Protein AF-A0A3B8UI20-F1 (afdb_monomer)

Structure (mmCIF, N/CA/C/O backbone):
data_AF-A0A3B8UI20-F1
#
_entry.id   AF-A0A3B8UI20-F1
#
loop_
_atom_site.group_PDB
_atom_site.id
_atom_site.type_symbol
_atom_site.label_atom_id
_atom_site.label_alt_id
_atom_site.label_comp_id
_atom_site.label_asym_id
_atom_site.label_entity_id
_atom_site.label_seq_id
_atom_site.pdbx_PDB_ins_code
_atom_site.Cartn_x
_atom_site.Cartn_y
_atom_site.Cartn_z
_atom_site.occupancy
_atom_site.B_iso_or_equiv
_atom_site.auth_seq_id
_atom_site.auth_comp_id
_atom_site.auth_asym_id
_atom_site.auth_atom_id
_atom_site.pdbx_PDB_model_num
ATOM 1 N N . MET A 1 1 ? 39.590 -10.603 -4.083 1.00 42.16 1 MET A N 1
ATOM 2 C CA . MET A 1 1 ? 38.115 -10.680 -4.176 1.00 42.16 1 MET A CA 1
ATOM 3 C C . MET A 1 1 ? 37.568 -10.427 -2.783 1.00 42.16 1 MET A C 1
ATOM 5 O O . MET A 1 1 ? 37.601 -11.315 -1.948 1.00 42.16 1 MET A O 1
ATOM 9 N N . SER A 1 2 ? 37.258 -9.164 -2.481 1.00 36.44 2 SER A N 1
ATOM 10 C CA . SER A 1 2 ? 36.927 -8.715 -1.123 1.00 36.44 2 SER A CA 1
ATOM 11 C C . SER A 1 2 ? 35.445 -8.944 -0.831 1.00 36.44 2 SER A C 1
ATOM 13 O O . SER A 1 2 ? 34.601 -8.675 -1.688 1.00 36.44 2 SER A O 1
ATOM 15 N N . ALA A 1 3 ? 35.151 -9.410 0.383 1.00 37.22 3 ALA A N 1
ATOM 16 C CA . ALA A 1 3 ? 33.836 -9.671 0.971 1.00 37.22 3 ALA A CA 1
ATOM 17 C C . ALA A 1 3 ? 32.976 -8.398 1.173 1.00 37.22 3 ALA A C 1
ATOM 19 O O . ALA A 1 3 ? 32.316 -8.225 2.190 1.00 37.22 3 ALA A O 1
ATOM 20 N N . SER A 1 4 ? 32.987 -7.483 0.202 1.00 38.00 4 SER A N 1
ATOM 21 C CA . SER A 1 4 ? 32.287 -6.194 0.230 1.00 38.00 4 SER A CA 1
ATOM 22 C C . SER A 1 4 ? 31.065 -6.160 -0.704 1.00 38.00 4 SER A C 1
ATOM 24 O O . SER A 1 4 ? 30.288 -5.210 -0.681 1.00 38.00 4 SER A O 1
ATOM 26 N N . PHE A 1 5 ? 30.841 -7.206 -1.509 1.00 34.44 5 PHE A N 1
ATOM 27 C CA . PHE A 1 5 ? 29.749 -7.222 -2.494 1.00 34.44 5 PHE A CA 1
ATOM 28 C C . PHE A 1 5 ? 28.387 -7.653 -1.918 1.00 34.44 5 PHE A C 1
ATOM 30 O O . PHE A 1 5 ? 27.349 -7.296 -2.465 1.00 34.44 5 PHE A O 1
ATOM 37 N N . LEU A 1 6 ? 28.374 -8.368 -0.788 1.00 32.81 6 LEU A N 1
ATOM 38 C CA . LEU A 1 6 ? 27.144 -8.867 -0.154 1.00 32.81 6 LEU A CA 1
ATOM 39 C C . LEU A 1 6 ? 26.434 -7.837 0.742 1.00 32.81 6 LEU A C 1
ATOM 41 O O . LEU A 1 6 ? 25.262 -8.012 1.053 1.00 32.81 6 LEU A O 1
ATOM 45 N N . LEU A 1 7 ? 27.090 -6.726 1.097 1.00 29.08 7 LEU A N 1
ATOM 46 C CA . LEU A 1 7 ? 26.534 -5.700 1.991 1.00 29.08 7 LEU 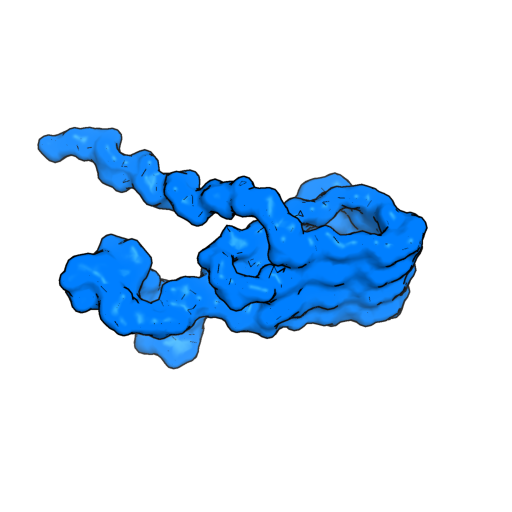A CA 1
ATOM 47 C C . LEU A 1 7 ? 25.923 -4.495 1.248 1.00 29.08 7 LEU A C 1
ATOM 49 O O . LEU A 1 7 ? 25.825 -3.404 1.800 1.00 29.08 7 LEU A O 1
ATOM 53 N N . LYS A 1 8 ? 25.533 -4.662 -0.023 1.00 35.38 8 LYS A N 1
ATOM 54 C CA . LYS A 1 8 ? 24.856 -3.612 -0.814 1.00 35.38 8 LYS A CA 1
ATOM 55 C C . LYS A 1 8 ? 23.403 -3.920 -1.176 1.00 35.38 8 LYS A C 1
ATOM 57 O O . LYS A 1 8 ? 22.725 -3.043 -1.693 1.00 35.38 8 LYS A O 1
ATOM 62 N N . ILE A 1 9 ? 22.902 -5.114 -0.857 1.00 37.56 9 ILE A N 1
ATOM 63 C CA . ILE A 1 9 ? 21.501 -5.492 -1.123 1.00 37.56 9 ILE A CA 1
ATOM 64 C C . ILE A 1 9 ? 20.536 -4.930 -0.060 1.00 37.56 9 ILE A C 1
ATOM 66 O O . ILE A 1 9 ? 19.362 -4.738 -0.345 1.00 37.56 9 ILE A O 1
ATOM 70 N N . PHE A 1 10 ? 21.026 -4.563 1.127 1.00 31.69 10 PHE A N 1
ATOM 71 C CA . PHE A 1 10 ? 20.191 -4.032 2.216 1.00 31.69 10 PHE A CA 1
ATOM 72 C C . PHE A 1 10 ? 20.211 -2.501 2.365 1.00 31.69 10 PHE A C 1
ATOM 74 O O . PHE A 1 10 ? 19.587 -1.973 3.279 1.00 31.69 10 PHE A O 1
ATOM 81 N N . LEU A 1 11 ? 20.900 -1.767 1.483 1.00 31.56 11 LEU A N 1
ATOM 82 C CA . LEU A 1 11 ? 21.189 -0.339 1.692 1.00 31.56 11 LEU A CA 1
ATOM 83 C C . LEU A 1 11 ? 20.432 0.624 0.759 1.00 31.56 11 LEU A C 1
ATOM 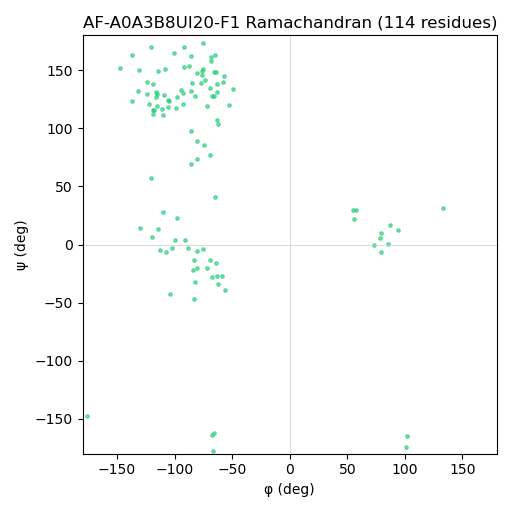85 O O . LEU A 1 11 ? 20.930 1.706 0.466 1.00 31.56 11 LEU A O 1
ATOM 89 N N . PHE A 1 12 ? 19.243 0.243 0.285 1.00 37.97 12 PHE A N 1
ATOM 90 C CA . PHE A 1 12 ? 18.337 1.147 -0.448 1.00 37.97 12 PHE A CA 1
ATOM 91 C C . PHE A 1 12 ? 16.894 1.141 0.072 1.00 37.97 12 PHE A C 1
ATOM 93 O O . PHE A 1 12 ? 16.012 1.709 -0.559 1.00 37.97 12 PHE A O 1
ATOM 100 N N . ALA A 1 13 ? 16.648 0.591 1.263 1.00 39.16 13 ALA A N 1
ATOM 101 C CA . ALA A 1 13 ? 15.501 1.022 2.053 1.00 39.16 13 ALA A CA 1
ATOM 102 C C . ALA A 1 13 ? 15.908 2.317 2.769 1.00 39.16 13 ALA A C 1
ATOM 104 O O . ALA A 1 13 ? 16.230 2.321 3.956 1.00 39.16 13 ALA A O 1
ATOM 105 N N . CYS A 1 14 ? 15.986 3.424 2.026 1.00 33.78 14 CYS A N 1
ATOM 106 C CA . CYS A 1 14 ? 15.946 4.725 2.676 1.00 33.78 14 CYS A CA 1
ATOM 107 C C . CYS A 1 14 ? 14.571 4.800 3.339 1.00 33.78 14 CYS A C 1
ATOM 109 O O . CYS A 1 14 ? 13.556 4.900 2.651 1.00 33.78 14 CYS A O 1
ATOM 111 N N . VAL A 1 15 ? 14.534 4.684 4.667 1.00 41.19 15 VAL A N 1
ATOM 112 C CA . VAL A 1 15 ? 13.346 4.990 5.464 1.00 41.19 15 VAL A CA 1
ATOM 113 C C . VAL A 1 15 ? 13.169 6.505 5.382 1.00 41.19 15 VAL A C 1
ATOM 115 O O . VAL A 1 15 ? 13.585 7.253 6.264 1.00 41.19 15 VAL A O 1
ATOM 118 N N . CYS A 1 16 ? 12.651 6.970 4.247 1.00 33.22 16 CYS A N 1
ATOM 119 C CA . CYS A 1 16 ? 12.250 8.351 4.067 1.00 33.22 16 CYS A CA 1
ATOM 120 C C . CYS A 1 16 ? 11.104 8.605 5.061 1.00 33.22 16 CYS A C 1
ATOM 122 O O . CYS A 1 16 ? 10.192 7.773 5.135 1.00 33.22 16 CYS A O 1
ATOM 124 N N . PRO A 1 17 ? 11.124 9.693 5.852 1.00 41.09 17 PRO A N 1
ATOM 125 C CA . PRO A 1 17 ? 9.944 10.091 6.608 1.00 41.09 17 PRO A CA 1
ATOM 126 C C . PRO A 1 17 ? 8.777 10.191 5.622 1.00 41.09 17 PRO A C 1
ATOM 128 O O . PRO A 1 17 ? 8.862 10.883 4.612 1.00 41.09 17 PRO A O 1
ATOM 131 N N . ILE A 1 18 ? 7.741 9.394 5.871 1.00 50.72 18 ILE A N 1
ATOM 132 C CA . ILE A 1 18 ? 6.704 9.058 4.898 1.00 50.72 18 ILE A CA 1
ATOM 133 C C . ILE A 1 18 ? 5.970 10.340 4.484 1.00 50.72 18 ILE A C 1
ATOM 135 O O . ILE A 1 18 ? 5.124 10.848 5.216 1.00 50.72 18 ILE A O 1
ATOM 139 N N . THR A 1 19 ? 6.264 10.864 3.299 1.00 57.44 19 THR A N 1
ATOM 140 C CA . THR A 1 19 ? 5.368 11.777 2.589 1.00 57.44 19 THR A CA 1
ATOM 141 C C . THR A 1 19 ? 4.222 10.929 2.040 1.00 57.44 19 THR A C 1
ATOM 143 O O . THR A 1 19 ? 4.323 10.420 0.928 1.00 57.44 19 THR A O 1
ATOM 146 N N . GLY A 1 20 ? 3.184 10.685 2.847 1.00 78.31 20 GLY A N 1
ATOM 147 C CA . GLY A 1 20 ? 1.958 10.039 2.363 1.00 78.31 20 GLY A CA 1
ATOM 148 C C . GLY A 1 20 ? 1.384 8.897 3.199 1.00 78.31 20 GLY A C 1
ATOM 149 O O . GLY A 1 20 ? 0.815 7.994 2.606 1.00 78.31 20 GLY A O 1
ATOM 150 N N . LEU A 1 21 ? 1.525 8.889 4.531 1.00 92.38 21 LEU A N 1
ATOM 151 C CA . LEU A 1 21 ? 0.673 8.058 5.396 1.00 92.38 21 LEU A CA 1
ATOM 152 C C . LEU A 1 21 ? -0.249 8.965 6.208 1.00 92.38 21 LEU A C 1
ATOM 154 O O . LEU A 1 21 ? 0.227 9.741 7.037 1.00 92.38 21 LEU A O 1
ATOM 158 N N . GLU A 1 22 ? -1.554 8.842 5.992 1.00 94.31 22 GLU A N 1
ATOM 159 C CA . GLU A 1 22 ? -2.565 9.675 6.646 1.00 94.31 22 GLU A CA 1
ATOM 160 C C . GLU A 1 22 ? -3.594 8.826 7.388 1.00 94.31 22 GLU A C 1
ATOM 162 O O . GLU A 1 22 ? -4.031 7.786 6.894 1.00 94.31 22 GLU A O 1
ATOM 167 N N . TYR A 1 23 ? -3.996 9.292 8.574 1.00 96.25 23 TYR A N 1
ATOM 168 C CA . TYR A 1 23 ? -5.009 8.645 9.403 1.00 96.25 23 TYR A CA 1
ATOM 169 C C . TYR A 1 23 ? -6.228 9.541 9.573 1.00 96.25 23 TYR A C 1
ATOM 171 O O . TYR A 1 23 ? -6.123 10.705 9.969 1.00 96.25 23 TYR A O 1
ATOM 179 N N . GLY A 1 24 ? -7.404 8.965 9.348 1.00 96.38 24 GLY A N 1
ATOM 180 C CA . GLY A 1 24 ? -8.669 9.576 9.702 1.00 96.38 24 GLY A CA 1
ATOM 181 C C . GLY A 1 24 ? -8.863 9.666 11.215 1.00 96.38 24 GLY A C 1
ATOM 182 O O . GLY A 1 24 ? -8.284 8.929 12.015 1.00 96.38 24 GLY A O 1
ATOM 183 N N . LYS A 1 25 ? -9.737 10.592 11.617 1.00 96.88 25 LYS A N 1
ATOM 184 C CA . LYS A 1 25 ? -10.129 10.806 13.015 1.00 96.88 25 LYS A CA 1
ATOM 185 C C . LYS A 1 25 ? -10.525 9.489 13.696 1.00 96.88 25 LYS A C 1
ATOM 187 O O . LYS A 1 25 ? -11.344 8.743 13.170 1.00 96.88 25 LYS A O 1
ATOM 192 N N . GLY A 1 26 ? -10.009 9.270 14.904 1.00 96.62 26 GLY A N 1
ATOM 193 C CA . GLY A 1 26 ? -10.395 8.146 15.764 1.00 96.62 26 GLY A CA 1
ATOM 194 C C . GLY A 1 26 ? -9.754 6.807 15.402 1.00 96.62 26 GLY A C 1
ATOM 195 O O . GLY A 1 26 ? -9.918 5.860 16.161 1.00 96.62 26 GLY A O 1
ATOM 196 N N . SER A 1 27 ? -9.018 6.726 14.291 1.00 97.94 27 SER A N 1
ATOM 197 C CA . SER A 1 27 ? -8.230 5.543 13.948 1.00 97.94 27 SER A CA 1
ATOM 198 C C . SER A 1 27 ? -6.994 5.444 14.837 1.00 97.94 27 SER A C 1
ATOM 200 O O . SER A 1 27 ? -6.364 6.460 15.142 1.00 97.94 27 SER A O 1
ATOM 202 N N . TYR A 1 28 ? -6.639 4.228 15.249 1.00 97.44 28 TYR A N 1
ATOM 203 C CA . TYR A 1 28 ? -5.488 3.978 16.119 1.00 97.44 28 TYR A CA 1
ATOM 204 C C . TYR A 1 28 ? -4.674 2.765 15.660 1.00 97.44 28 TYR A C 1
ATOM 206 O O . TYR A 1 28 ? -5.147 1.925 14.897 1.00 97.44 28 TYR A O 1
ATOM 214 N N . GLY A 1 29 ? -3.441 2.677 16.161 1.00 95.88 29 GLY A N 1
ATOM 215 C CA . GLY A 1 29 ? -2.446 1.689 15.747 1.00 95.88 29 GLY A CA 1
ATOM 216 C C . GLY A 1 29 ? -1.424 2.280 14.778 1.00 95.88 29 GLY A C 1
ATOM 217 O O . GLY A 1 29 ? -1.391 3.491 14.555 1.00 95.88 29 GLY A O 1
ATOM 218 N N . LYS A 1 30 ? -0.537 1.436 14.242 1.00 93.50 30 LYS A N 1
ATOM 219 C CA . LYS A 1 30 ? 0.535 1.872 13.341 1.00 93.50 30 LYS A CA 1
ATOM 220 C C . LYS A 1 30 ? 0.675 0.913 12.168 1.00 93.50 30 LYS A C 1
ATOM 222 O O . LYS A 1 30 ? 0.957 -0.262 12.360 1.00 93.50 30 LYS A O 1
ATOM 227 N N . ILE A 1 31 ? 0.570 1.463 10.966 1.00 95.50 31 ILE A N 1
ATOM 228 C CA . ILE A 1 31 ? 0.971 0.812 9.720 1.00 95.50 31 ILE A CA 1
ATOM 229 C C . ILE A 1 31 ? 2.412 1.204 9.410 1.00 95.50 31 ILE A C 1
ATOM 231 O O . ILE A 1 31 ? 2.772 2.386 9.421 1.00 95.50 31 ILE A O 1
ATOM 235 N N . HIS A 1 32 ? 3.242 0.212 9.116 1.00 95.44 32 HIS A N 1
ATOM 236 C CA . HIS A 1 32 ? 4.561 0.426 8.544 1.00 95.44 32 HIS A CA 1
ATOM 237 C C . HIS A 1 32 ? 4.438 0.523 7.018 1.00 95.44 32 HIS A C 1
ATOM 239 O O . HIS A 1 32 ? 4.344 -0.490 6.328 1.00 95.44 32 HIS A O 1
ATOM 245 N N . ALA A 1 33 ? 4.391 1.752 6.499 1.00 93.75 33 ALA A N 1
ATOM 246 C CA . ALA A 1 33 ? 4.353 1.998 5.061 1.00 93.75 33 ALA A CA 1
ATOM 247 C C . ALA A 1 33 ? 5.767 1.938 4.463 1.00 93.75 33 ALA A C 1
ATOM 249 O O . ALA A 1 33 ? 6.672 2.626 4.940 1.00 93.75 33 ALA A O 1
ATOM 250 N N . ILE A 1 34 ? 5.948 1.137 3.413 1.00 93.19 34 ILE A N 1
ATOM 251 C CA . ILE A 1 34 ? 7.218 0.967 2.698 1.00 93.19 34 ILE A CA 1
ATOM 252 C C . ILE A 1 34 ? 7.046 1.462 1.259 1.00 93.19 34 ILE A C 1
ATOM 254 O O . ILE A 1 34 ? 6.139 1.024 0.551 1.00 93.19 34 ILE A O 1
ATOM 258 N N . SER A 1 35 ? 7.936 2.360 0.836 1.00 90.31 35 SER A N 1
ATOM 259 C CA . SER A 1 35 ? 7.939 3.002 -0.483 1.00 90.31 35 SER A CA 1
ATOM 260 C C . SER A 1 35 ? 9.326 2.922 -1.118 1.00 90.31 35 SER A C 1
ATOM 262 O O . SER A 1 35 ? 10.332 2.949 -0.405 1.00 90.31 35 SER A O 1
ATOM 264 N N . TRP A 1 36 ? 9.380 2.876 -2.451 1.00 91.00 36 TRP A N 1
ATOM 265 C CA . TRP A 1 36 ? 10.613 2.928 -3.245 1.00 91.00 36 TRP A CA 1
ATOM 266 C C . TRP A 1 36 ? 10.702 4.196 -4.110 1.00 91.00 36 TRP A C 1
ATOM 268 O O . TRP A 1 36 ? 11.573 4.302 -4.973 1.00 91.00 36 TRP A O 1
ATOM 278 N N . GLY A 1 37 ? 9.847 5.191 -3.844 1.00 88.56 37 GLY A N 1
ATOM 279 C CA . GLY A 1 37 ? 9.879 6.493 -4.514 1.00 88.56 37 GLY A CA 1
ATOM 280 C C . GLY A 1 37 ? 8.960 6.618 -5.730 1.00 88.56 37 GLY A C 1
ATOM 281 O O . GLY A 1 37 ? 9.061 7.600 -6.458 1.00 88.56 37 GLY A O 1
ATOM 282 N N . GLU A 1 38 ? 8.036 5.678 -5.944 1.00 90.56 38 GLU A N 1
ATOM 283 C CA . GLU A 1 38 ? 7.049 5.746 -7.033 1.00 9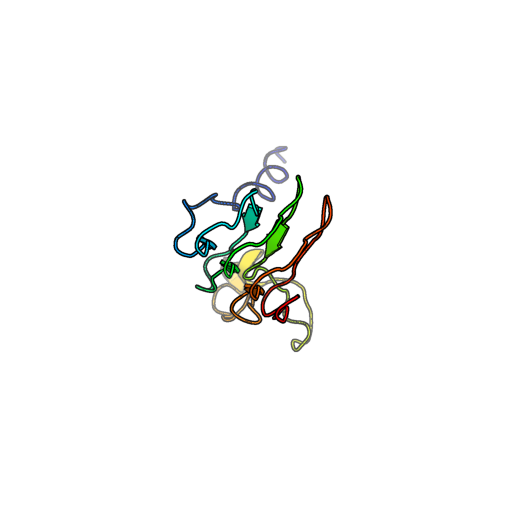0.56 38 GLU A CA 1
ATOM 284 C C . GLU A 1 38 ? 5.904 6.744 -6.775 1.00 90.56 38 GLU A C 1
ATOM 286 O O . GLU A 1 38 ? 5.059 6.947 -7.642 1.00 90.56 38 GLU A O 1
ATOM 291 N N . GLY A 1 39 ? 5.871 7.372 -5.594 1.00 90.00 39 GLY A N 1
ATOM 292 C CA . GLY A 1 39 ? 4.950 8.467 -5.262 1.00 90.00 39 GLY A CA 1
ATOM 293 C C . GLY A 1 39 ? 3.569 8.047 -4.754 1.00 90.00 39 GLY A C 1
ATOM 294 O O . GLY A 1 39 ? 2.765 8.916 -4.437 1.00 90.00 39 GLY A O 1
ATOM 295 N N . ALA A 1 40 ? 3.297 6.747 -4.643 1.00 93.69 40 ALA A N 1
ATOM 296 C CA . ALA A 1 40 ? 2.057 6.247 -4.062 1.00 93.69 40 ALA A CA 1
ATOM 297 C C . ALA A 1 40 ? 2.040 6.369 -2.530 1.00 93.69 40 ALA A C 1
ATOM 299 O O . ALA A 1 40 ? 3.075 6.285 -1.853 1.00 93.69 40 ALA A O 1
ATOM 300 N N . THR A 1 41 ? 0.833 6.527 -2.003 1.00 94.94 41 THR A N 1
ATOM 301 C CA . THR A 1 41 ? 0.532 6.856 -0.609 1.00 94.94 41 THR A CA 1
ATOM 302 C C . THR A 1 41 ? -0.333 5.781 0.057 1.00 94.94 41 THR A C 1
ATOM 304 O O . THR A 1 41 ? -0.823 4.853 -0.590 1.00 94.94 41 THR A O 1
ATOM 307 N N . VAL A 1 42 ? -0.483 5.877 1.377 1.00 96.75 42 VAL A N 1
ATOM 308 C CA . VAL A 1 42 ? -1.375 5.054 2.196 1.00 96.75 42 VAL A CA 1
ATOM 309 C C . VAL A 1 42 ? -2.344 5.978 2.928 1.00 96.75 42 VAL A C 1
ATOM 311 O O . VAL A 1 42 ? -1.932 6.812 3.736 1.00 96.75 42 VAL A O 1
ATOM 314 N N . THR A 1 43 ? -3.639 5.803 2.701 1.00 97.56 43 THR A N 1
ATOM 315 C CA . THR A 1 43 ? -4.684 6.554 3.406 1.00 97.56 43 THR A CA 1
ATOM 316 C C . THR A 1 43 ? -5.521 5.603 4.244 1.00 97.56 43 THR A C 1
ATOM 318 O O . THR A 1 43 ? -6.012 4.597 3.736 1.00 97.56 43 THR A O 1
ATOM 321 N N . VAL A 1 44 ? -5.703 5.933 5.520 1.00 98.12 44 VAL A N 1
ATOM 322 C CA . VAL A 1 44 ? -6.597 5.231 6.443 1.00 98.12 44 VAL A CA 1
ATOM 323 C C . VAL A 1 44 ? -7.793 6.120 6.745 1.00 98.12 44 VAL A C 1
ATOM 325 O O . VAL A 1 44 ? -7.620 7.274 7.139 1.00 98.12 44 VAL A O 1
ATOM 328 N N . GLY A 1 45 ? -9.004 5.587 6.594 1.00 98.44 45 GLY A N 1
ATOM 329 C CA . GLY A 1 45 ? -10.240 6.261 6.968 1.00 98.44 45 GLY A CA 1
ATOM 330 C C . GLY A 1 45 ? -10.380 6.455 8.477 1.00 98.44 45 GLY A C 1
ATOM 331 O O . GLY A 1 45 ? -9.414 6.412 9.245 1.00 98.44 45 GLY A O 1
ATOM 332 N N . LYS A 1 46 ? -11.599 6.758 8.920 1.00 98.44 46 LYS A N 1
ATOM 333 C CA . LYS A 1 46 ? -11.904 7.087 10.320 1.00 98.44 46 LYS A CA 1
ATOM 334 C C . LYS A 1 46 ? -12.199 5.828 11.136 1.00 98.44 46 LYS A C 1
ATOM 336 O O . LYS A 1 46 ? -12.700 4.849 10.594 1.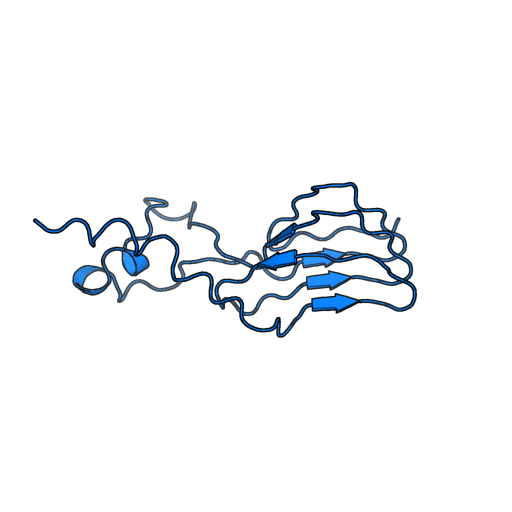00 98.44 46 LYS A O 1
ATOM 341 N N . TYR A 1 47 ? -11.953 5.905 12.443 1.00 98.19 47 TYR A N 1
ATOM 342 C CA . TYR A 1 47 ? -12.323 4.888 13.438 1.00 98.19 47 TYR A CA 1
ATOM 343 C C . TYR A 1 47 ? -11.816 3.459 13.153 1.00 98.19 47 TYR A C 1
ATOM 345 O O . TYR A 1 47 ? -12.438 2.489 13.558 1.00 98.19 47 TYR A O 1
ATOM 353 N N . CYS A 1 48 ? -10.674 3.315 12.480 1.00 98.69 48 CYS A N 1
ATOM 354 C CA . CYS A 1 48 ? -10.064 2.013 12.207 1.00 98.69 48 CYS A CA 1
ATOM 355 C C . CYS A 1 48 ? -9.275 1.481 13.412 1.00 98.69 48 CYS A C 1
ATOM 357 O O . CYS A 1 48 ? -8.631 2.242 14.144 1.00 98.69 48 CYS A O 1
ATOM 359 N N . SER A 1 49 ? -9.260 0.157 13.553 1.00 98.62 49 SER A N 1
ATOM 360 C CA . SER A 1 49 ? -8.506 -0.560 14.585 1.00 98.62 49 SER A CA 1
ATOM 361 C C . SER A 1 49 ? -7.353 -1.319 13.934 1.00 98.62 49 SER A C 1
ATOM 363 O O . SER A 1 49 ? -7.582 -2.273 13.194 1.00 98.62 49 SER A O 1
ATOM 365 N N . ILE A 1 50 ? -6.107 -0.905 14.178 1.00 98.50 50 ILE A N 1
ATOM 366 C CA . ILE A 1 50 ? -4.934 -1.473 13.494 1.00 98.50 50 ILE A CA 1
ATOM 367 C C . ILE A 1 50 ? -4.037 -2.182 14.506 1.00 98.50 50 ILE A C 1
ATOM 369 O O . ILE A 1 50 ? -3.523 -1.569 15.445 1.00 98.50 50 ILE A O 1
ATOM 373 N N . SER A 1 51 ? -3.846 -3.486 14.308 1.00 98.44 51 SER A N 1
ATOM 374 C CA . SER A 1 51 ? -2.999 -4.309 15.171 1.00 98.44 51 SER A CA 1
ATOM 375 C C . SER A 1 51 ? -1.498 -4.085 14.924 1.00 98.44 51 SER A C 1
ATOM 377 O O . SER A 1 51 ? -1.079 -3.370 14.014 1.00 98.44 51 SER A O 1
ATOM 379 N N . SER A 1 52 ? -0.665 -4.700 15.762 1.00 97.94 52 SER A N 1
ATOM 380 C CA . SER A 1 52 ? 0.792 -4.651 15.629 1.00 97.94 52 SER A CA 1
ATOM 381 C C . SER A 1 52 ? 1.269 -5.362 14.360 1.00 97.94 52 SER A C 1
ATOM 383 O O . SER A 1 52 ? 0.677 -6.350 13.930 1.00 97.94 52 SER A O 1
ATOM 385 N N . GLY A 1 53 ? 2.372 -4.869 13.792 1.00 97.56 53 GLY A N 1
ATOM 386 C CA . GLY A 1 53 ? 3.076 -5.526 12.688 1.00 97.56 53 GLY A CA 1
ATOM 387 C C . GLY A 1 53 ? 2.440 -5.355 11.310 1.00 97.56 53 GLY A C 1
ATOM 388 O O . GLY A 1 53 ? 2.931 -5.928 10.345 1.00 97.56 53 GLY A O 1
ATOM 389 N N . VAL A 1 54 ? 1.388 -4.541 11.182 1.00 98.38 54 VAL A N 1
ATOM 390 C CA . VAL A 1 54 ? 0.759 -4.279 9.883 1.00 98.38 54 VAL A CA 1
ATOM 391 C C . VAL A 1 54 ? 1.721 -3.529 8.962 1.00 98.38 54 VAL A C 1
ATOM 393 O O . VAL A 1 54 ? 2.253 -2.471 9.315 1.00 98.38 54 VAL A O 1
ATOM 396 N N . VAL A 1 55 ? 1.908 -4.059 7.755 1.00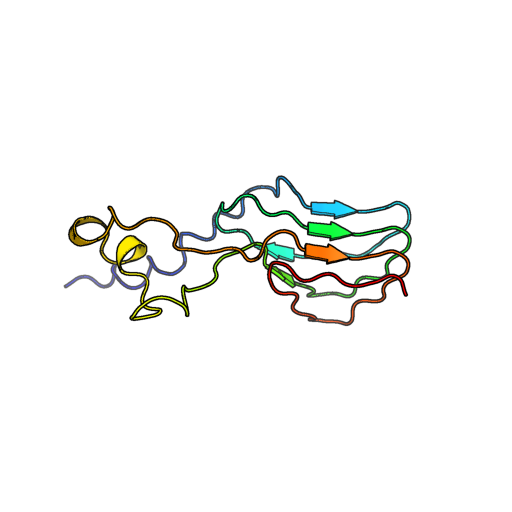 97.62 55 VAL A N 1
ATOM 397 C CA . VAL A 1 55 ? 2.764 -3.481 6.712 1.00 97.62 55 VAL A CA 1
ATOM 398 C C . VAL A 1 55 ? 1.923 -3.144 5.489 1.00 97.62 55 VAL A C 1
ATOM 400 O O . VAL A 1 55 ? 1.084 -3.937 5.066 1.00 97.62 55 VAL A O 1
ATOM 403 N N . ALA A 1 56 ? 2.184 -1.985 4.891 1.00 97.25 56 ALA A N 1
ATOM 404 C CA . ALA A 1 56 ? 1.623 -1.603 3.602 1.00 97.25 56 ALA A CA 1
ATOM 405 C C . ALA A 1 56 ? 2.748 -1.259 2.621 1.00 97.25 56 ALA A C 1
ATOM 407 O O . ALA A 1 56 ? 3.629 -0.459 2.938 1.00 97.25 56 ALA A O 1
ATOM 408 N N . LEU A 1 57 ? 2.721 -1.847 1.428 1.00 95.50 57 LEU A N 1
ATOM 409 C CA . LEU A 1 57 ? 3.629 -1.494 0.338 1.00 95.50 57 LEU A CA 1
ATOM 410 C C . LEU A 1 57 ? 2.965 -0.468 -0.573 1.00 95.50 57 LEU A C 1
ATOM 412 O O . LEU A 1 57 ? 1.837 -0.678 -1.007 1.00 95.50 57 LEU A O 1
ATOM 416 N N . THR A 1 58 ? 3.676 0.595 -0.936 1.00 94.50 58 THR A N 1
ATOM 417 C CA . THR A 1 58 ? 3.210 1.556 -1.952 1.00 94.50 58 THR A CA 1
ATOM 418 C C . THR A 1 58 ? 3.880 1.350 -3.311 1.00 94.50 58 THR A C 1
ATOM 420 O O . THR A 1 58 ? 3.524 1.998 -4.289 1.00 94.50 58 THR A O 1
ATOM 423 N N . GLY A 1 59 ? 4.812 0.406 -3.425 1.00 94.38 59 GLY A N 1
ATOM 424 C CA . GLY A 1 59 ? 5.534 0.124 -4.661 1.00 94.38 59 GLY A CA 1
ATOM 425 C C . GLY A 1 59 ? 6.470 -1.066 -4.506 1.00 94.38 59 GLY A C 1
ATOM 426 O O . GLY A 1 59 ? 6.175 -1.996 -3.753 1.00 94.38 59 GLY A O 1
ATOM 427 N N . GLY A 1 60 ? 7.596 -1.030 -5.212 1.00 93.44 60 GLY A N 1
ATOM 428 C CA . GLY A 1 60 ? 8.617 -2.074 -5.181 1.00 93.44 60 GLY A CA 1
ATOM 429 C C . GLY A 1 60 ? 8.277 -3.296 -6.032 1.00 93.44 60 GLY A C 1
ATOM 430 O O . GLY A 1 60 ? 8.958 -4.316 -5.935 1.00 93.44 60 GLY A O 1
ATOM 431 N N . GLU A 1 61 ? 7.229 -3.237 -6.860 1.00 94.75 61 GLU A N 1
ATOM 432 C CA . GLU A 1 61 ? 6.809 -4.390 -7.648 1.00 94.75 61 GLU A CA 1
ATOM 433 C C . GLU A 1 61 ? 7.714 -4.619 -8.860 1.00 94.75 61 GLU A C 1
ATOM 435 O O . GLU A 1 61 ? 8.085 -3.699 -9.598 1.00 94.75 61 GLU A O 1
ATOM 440 N N . HIS A 1 62 ? 8.005 -5.893 -9.109 1.00 95.69 62 HIS A N 1
ATOM 441 C CA . HIS A 1 62 ? 8.680 -6.327 -10.321 1.00 95.69 62 HIS A CA 1
ATOM 442 C C . HIS A 1 62 ? 7.716 -6.334 -11.518 1.00 95.69 62 HIS A C 1
ATOM 444 O O . HIS A 1 62 ? 6.516 -6.590 -11.394 1.00 95.69 62 HIS A O 1
ATOM 450 N N . ARG A 1 63 ? 8.253 -6.079 -12.714 1.00 95.56 63 ARG A N 1
ATOM 451 C CA . ARG A 1 63 ? 7.486 -6.012 -13.964 1.00 95.56 63 ARG A CA 1
ATOM 452 C C . ARG A 1 63 ? 7.205 -7.406 -14.518 1.00 95.56 63 ARG A C 1
ATOM 454 O O . ARG A 1 63 ? 7.976 -7.939 -15.306 1.00 95.56 63 ARG A O 1
ATOM 461 N N . VAL A 1 64 ? 6.084 -7.993 -14.102 1.00 96.00 64 VAL A N 1
ATOM 462 C CA . VAL A 1 64 ? 5.594 -9.295 -14.605 1.00 96.00 64 VAL A CA 1
ATOM 463 C C . VAL A 1 64 ? 5.109 -9.244 -16.059 1.00 96.00 64 VAL A C 1
ATOM 465 O O . VAL A 1 64 ? 4.905 -10.280 -16.677 1.00 96.00 64 VAL A O 1
ATOM 468 N N . ASP A 1 65 ? 4.923 -8.039 -16.599 1.00 96.00 65 ASP A N 1
ATOM 469 C CA . ASP A 1 65 ? 4.557 -7.771 -17.990 1.00 96.00 65 ASP A CA 1
ATOM 470 C C . ASP A 1 65 ? 5.772 -7.634 -18.929 1.00 96.00 65 ASP A C 1
ATOM 472 O O . ASP A 1 65 ? 5.607 -7.446 -20.132 1.00 96.00 65 ASP A O 1
ATOM 476 N N . TRP A 1 66 ? 6.996 -7.710 -18.400 1.00 96.38 66 TRP A N 1
ATOM 477 C CA . TRP A 1 66 ? 8.229 -7.745 -19.190 1.00 96.38 66 TRP A CA 1
ATOM 478 C C . TRP A 1 66 ? 8.653 -9.184 -19.503 1.00 96.38 66 TRP A C 1
ATOM 480 O O . TRP A 1 66 ? 8.156 -10.142 -18.921 1.00 96.38 66 TRP A O 1
ATOM 490 N N . VAL A 1 67 ? 9.640 -9.340 -20.392 1.00 97.19 67 VAL A N 1
ATOM 491 C CA . VAL A 1 67 ? 10.232 -10.652 -20.731 1.00 97.19 67 VAL A CA 1
ATOM 492 C C . VAL A 1 67 ? 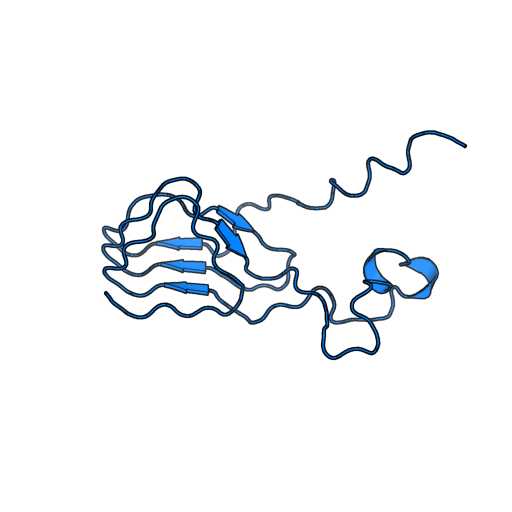10.830 -11.352 -19.500 1.00 97.19 67 VAL A C 1
ATOM 494 O O . VAL A 1 67 ? 10.900 -12.576 -19.446 1.00 97.19 67 VAL A O 1
ATOM 497 N N . THR A 1 68 ? 11.262 -10.588 -18.496 1.00 96.00 68 THR A N 1
ATOM 498 C CA . THR A 1 68 ? 11.730 -11.104 -17.210 1.00 96.00 68 THR A CA 1
ATOM 499 C C . THR A 1 68 ? 11.390 -10.133 -16.091 1.00 96.00 68 THR A C 1
ATOM 501 O O . THR A 1 68 ? 11.357 -8.920 -16.294 1.00 96.00 68 THR A O 1
ATOM 504 N N . THR A 1 69 ? 11.209 -10.670 -14.888 1.00 97.25 69 THR A N 1
ATOM 505 C CA . THR A 1 69 ? 11.084 -9.882 -13.661 1.00 97.25 69 THR A CA 1
ATOM 506 C C . THR A 1 69 ? 12.441 -9.430 -13.115 1.00 97.25 69 THR A C 1
ATOM 508 O O . THR A 1 69 ? 12.477 -8.672 -12.150 1.00 97.25 69 THR A O 1
ATOM 511 N N . TYR A 1 70 ? 13.569 -9.855 -13.699 1.00 96.81 70 TYR A N 1
ATOM 512 C CA . TYR A 1 70 ? 14.896 -9.478 -13.209 1.00 96.81 70 TYR A CA 1
ATOM 513 C C . TYR A 1 70 ? 15.175 -7.972 -13.400 1.00 96.81 70 TYR A C 1
ATOM 515 O O . TYR A 1 70 ? 15.077 -7.462 -14.520 1.00 96.81 70 TYR A O 1
ATOM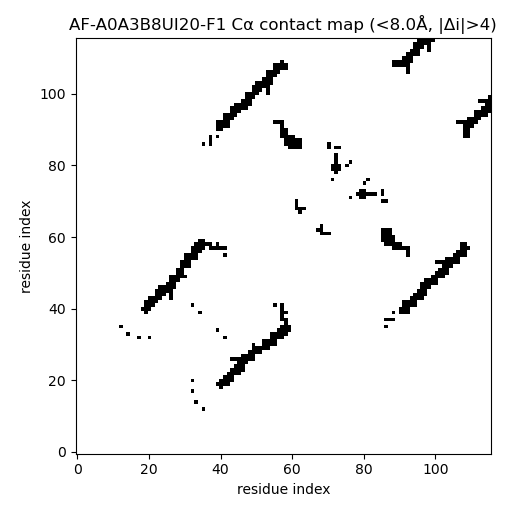 523 N N . PRO A 1 71 ? 15.580 -7.245 -12.344 1.00 95.94 71 PRO A N 1
ATOM 524 C CA . PRO A 1 71 ? 15.677 -5.790 -12.377 1.00 95.94 71 PRO A CA 1
ATOM 525 C C . PRO A 1 71 ? 17.026 -5.313 -12.938 1.00 95.94 71 PRO A C 1
ATOM 527 O O . PRO A 1 71 ? 17.864 -4.764 -12.217 1.00 95.94 71 PRO A O 1
ATOM 530 N N . PHE A 1 72 ? 17.259 -5.524 -14.238 1.00 96.50 72 PHE A N 1
ATOM 531 C CA . PHE A 1 72 ? 18.523 -5.160 -14.897 1.00 96.50 72 PHE A CA 1
ATOM 532 C C . PHE A 1 72 ? 18.887 -3.684 -14.730 1.00 96.50 72 PHE A C 1
ATOM 534 O O . PHE A 1 72 ? 20.054 -3.367 -14.515 1.00 96.50 72 PHE A O 1
ATOM 541 N N . ASN A 1 73 ? 17.907 -2.784 -14.795 1.00 94.69 73 ASN A N 1
ATOM 542 C CA . ASN A 1 73 ? 18.141 -1.350 -14.648 1.00 94.69 73 ASN A CA 1
ATOM 543 C C . ASN A 1 73 ? 18.704 -0.975 -13.270 1.00 94.69 73 ASN A C 1
ATOM 545 O O . ASN A 1 73 ? 19.543 -0.082 -13.174 1.00 94.69 73 ASN A O 1
ATOM 549 N N . VAL A 1 74 ? 18.290 -1.698 -12.225 1.00 93.75 74 VAL A N 1
ATOM 550 C CA . VAL A 1 74 ? 18.741 -1.48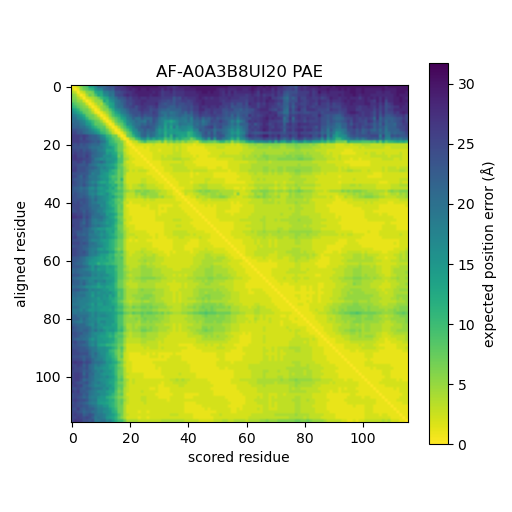8 -10.844 1.00 93.75 74 VAL A CA 1
ATOM 551 C C . VAL A 1 74 ? 20.069 -2.195 -10.581 1.00 93.75 74 VAL A C 1
ATOM 553 O O . VAL A 1 74 ? 20.987 -1.599 -10.021 1.00 93.75 74 VAL A O 1
ATOM 556 N N . LEU A 1 75 ? 20.197 -3.464 -10.980 1.00 96.31 75 LEU A N 1
ATOM 557 C CA . LEU A 1 75 ? 21.373 -4.271 -10.641 1.00 96.31 75 LEU A CA 1
ATOM 558 C C . LEU A 1 75 ? 22.556 -4.018 -11.583 1.00 96.31 75 LEU A C 1
ATOM 560 O O . LEU A 1 75 ? 23.708 -4.131 -11.162 1.00 96.31 75 LEU A O 1
ATOM 564 N N . TRP A 1 76 ? 22.301 -3.709 -12.858 1.00 96.56 76 TRP A N 1
ATOM 565 C CA . TRP A 1 76 ? 23.314 -3.515 -13.904 1.00 96.56 76 TRP A CA 1
ATOM 566 C C . TRP A 1 76 ? 23.225 -2.098 -14.513 1.00 96.56 76 TRP A C 1
ATOM 568 O O . TRP A 1 76 ? 23.096 -1.944 -15.734 1.00 96.56 76 TRP A O 1
ATOM 578 N N . PRO A 1 77 ? 23.341 -1.026 -13.705 1.00 94.81 77 PRO A N 1
ATOM 579 C CA . PRO A 1 77 ? 23.014 0.337 -14.133 1.00 94.81 77 PRO A CA 1
ATOM 580 C C . PRO A 1 77 ? 23.903 0.861 -15.271 1.00 94.81 77 PRO A C 1
ATOM 582 O O . PRO A 1 77 ? 23.455 1.662 -16.083 1.00 94.81 77 PRO A O 1
ATOM 585 N N . LYS A 1 78 ? 25.146 0.374 -15.393 1.00 97.00 78 LYS A N 1
ATOM 586 C CA . LYS A 1 78 ? 26.062 0.769 -16.481 1.00 97.00 78 LYS A CA 1
ATOM 587 C C . LYS A 1 78 ? 25.616 0.289 -17.864 1.00 97.00 78 LYS A C 1
ATOM 589 O O . LYS A 1 78 ? 25.978 0.906 -18.856 1.00 97.00 78 LYS A O 1
ATOM 594 N N . VAL A 1 79 ? 24.884 -0.823 -17.925 1.00 96.56 79 VAL A N 1
ATOM 595 C CA . VAL A 1 79 ? 24.453 -1.455 -19.183 1.00 96.56 79 VAL A CA 1
ATOM 596 C C . VAL A 1 79 ? 22.976 -1.167 -19.438 1.00 96.56 79 VAL A C 1
ATOM 598 O O . VAL A 1 79 ? 22.587 -0.823 -20.549 1.00 96.56 79 VAL A O 1
ATOM 601 N N . ALA A 1 80 ? 22.157 -1.267 -18.392 1.00 95.81 80 ALA A N 1
ATOM 602 C CA . ALA A 1 80 ? 20.703 -1.268 -18.487 1.00 95.81 80 ALA A CA 1
ATOM 603 C C . ALA A 1 80 ? 20.026 -0.118 -17.724 1.00 95.81 80 ALA A C 1
ATOM 605 O O . ALA A 1 80 ? 18.802 -0.080 -17.655 1.00 95.81 80 ALA A O 1
ATOM 606 N N . GLY A 1 81 ? 20.777 0.843 -17.171 1.00 94.25 81 GLY A N 1
ATOM 607 C CA . GLY A 1 81 ? 20.209 1.949 -16.383 1.00 94.25 81 GLY A CA 1
ATOM 608 C C . GLY A 1 81 ? 19.292 2.892 -17.173 1.00 94.25 81 GLY A C 1
ATOM 609 O O . GLY A 1 81 ? 18.511 3.631 -16.583 1.00 94.25 81 GLY A O 1
ATOM 610 N N . HIS A 1 82 ? 19.347 2.847 -18.507 1.00 95.94 82 HIS A N 1
ATOM 611 C CA . HIS A 1 82 ? 18.435 3.589 -19.376 1.00 95.94 82 HIS A CA 1
ATOM 612 C C . HIS A 1 82 ? 17.005 3.018 -19.369 1.00 95.94 82 HIS A C 1
ATOM 614 O O . HIS A 1 82 ? 16.070 3.744 -19.703 1.00 95.94 82 HIS A O 1
ATOM 620 N N . ILE A 1 83 ? 16.806 1.757 -18.964 1.00 95.31 83 ILE A N 1
ATOM 621 C CA . ILE A 1 83 ? 15.482 1.128 -18.887 1.00 95.31 83 ILE A CA 1
ATOM 622 C C . ILE A 1 83 ? 14.703 1.734 -17.709 1.00 95.31 83 ILE A C 1
ATOM 624 O O . ILE A 1 83 ? 15.111 1.631 -16.551 1.00 95.31 83 ILE A O 1
ATOM 628 N N . GLN A 1 84 ? 13.567 2.360 -18.018 1.00 94.12 84 GLN A N 1
ATOM 629 C CA . GLN A 1 84 ? 12.696 3.034 -17.050 1.00 94.12 84 GLN A CA 1
ATOM 630 C C . GLN A 1 84 ? 11.484 2.173 -16.663 1.00 94.12 84 GLN A C 1
ATOM 632 O O . GLN A 1 84 ? 11.124 1.222 -17.355 1.00 94.12 84 GLN A O 1
ATOM 637 N N . GLY A 1 85 ? 10.812 2.545 -15.570 1.00 91.44 85 GLY A N 1
ATOM 638 C CA . GLY A 1 85 ? 9.540 1.936 -15.158 1.00 91.44 85 GLY A CA 1
ATOM 639 C C . GLY A 1 85 ? 9.658 0.686 -14.279 1.00 91.44 85 GLY A C 1
ATOM 640 O O . GLY A 1 85 ? 8.683 -0.059 -14.173 1.00 91.44 85 GLY A O 1
ATOM 641 N N . HIS A 1 86 ? 10.827 0.450 -13.681 1.00 93.75 86 HIS A N 1
ATOM 642 C CA . HIS A 1 86 ? 11.045 -0.500 -12.589 1.00 93.75 86 HIS A CA 1
ATOM 643 C C . HIS A 1 86 ? 11.857 0.198 -11.472 1.00 93.75 86 HIS A C 1
ATOM 645 O O . HIS A 1 86 ? 12.902 0.770 -11.801 1.00 93.75 86 HIS A O 1
ATOM 651 N N . PRO A 1 87 ? 11.467 0.109 -10.184 1.00 93.56 87 PRO A N 1
ATOM 652 C CA . PRO A 1 87 ? 10.316 -0.640 -9.667 1.00 93.56 87 PRO A CA 1
ATOM 653 C C . PRO A 1 87 ? 8.970 -0.037 -10.099 1.00 93.56 87 PRO A C 1
ATOM 655 O O . PRO A 1 87 ? 8.907 1.087 -10.600 1.00 93.56 87 PRO A O 1
ATOM 658 N N . LYS A 1 88 ? 7.907 -0.842 -10.005 1.00 94.75 88 LYS A N 1
ATOM 659 C CA . LYS A 1 88 ? 6.534 -0.461 -10.354 1.00 94.75 88 LYS A CA 1
ATOM 660 C C . LYS A 1 88 ? 5.684 -0.316 -9.096 1.00 94.75 88 LYS A C 1
ATOM 662 O O . LYS A 1 88 ? 5.851 -1.043 -8.123 1.00 94.75 88 LYS A O 1
ATOM 667 N N . THR A 1 89 ? 4.688 0.556 -9.187 1.00 95.25 89 THR A N 1
ATOM 668 C CA . THR A 1 89 ? 3.571 0.637 -8.246 1.00 95.25 89 THR A CA 1
ATOM 669 C C . THR A 1 89 ? 2.247 0.279 -8.929 1.00 95.25 89 THR A C 1
ATOM 671 O O . THR A 1 89 ? 2.075 0.516 -10.131 1.00 95.25 89 THR A O 1
ATOM 674 N N . LYS A 1 90 ? 1.303 -0.294 -8.173 1.00 96.19 90 LYS A N 1
ATOM 675 C CA . LYS A 1 90 ? -0.117 -0.386 -8.560 1.00 96.19 90 LYS A CA 1
ATOM 676 C C . LYS A 1 90 ? -0.950 0.811 -8.074 1.00 96.19 90 LYS A C 1
ATOM 678 O O . LYS A 1 90 ? -2.156 0.832 -8.304 1.00 96.19 90 LYS A O 1
ATOM 683 N N . GLY A 1 91 ? -0.318 1.805 -7.453 1.00 95.44 91 GLY A N 1
ATOM 684 C CA . GLY A 1 91 ? -0.946 3.019 -6.938 1.00 95.44 91 GLY A CA 1
ATOM 685 C C . GLY A 1 91 ? -1.157 2.991 -5.425 1.00 95.44 91 GLY A C 1
ATOM 686 O O . GLY A 1 91 ? -0.571 2.174 -4.710 1.00 95.44 91 GLY A O 1
ATOM 687 N N . ASP A 1 92 ? -1.992 3.916 -4.958 1.00 96.88 92 ASP A N 1
ATOM 688 C CA . ASP A 1 92 ? -2.246 4.142 -3.536 1.00 96.88 92 ASP A CA 1
ATOM 689 C C . ASP A 1 92 ? -2.898 2.943 -2.847 1.00 96.88 92 ASP A C 1
ATOM 691 O O . ASP A 1 92 ? -3.706 2.216 -3.434 1.00 96.88 92 ASP A O 1
ATOM 695 N N . VAL A 1 93 ? -2.583 2.787 -1.565 1.00 97.94 93 VAL A N 1
ATOM 696 C CA . VAL A 1 93 ? -3.321 1.913 -0.656 1.00 97.94 93 VAL A CA 1
ATOM 697 C C . VAL A 1 93 ? -4.392 2.745 0.036 1.00 97.94 93 VAL A C 1
ATOM 699 O O . VAL A 1 93 ? -4.082 3.717 0.724 1.00 97.94 93 VAL A O 1
ATOM 702 N N . ILE A 1 94 ? -5.654 2.359 -0.130 1.00 98.31 94 ILE A N 1
ATOM 703 C CA . ILE A 1 94 ? -6.796 3.085 0.439 1.00 98.31 94 ILE A CA 1
ATOM 704 C C . ILE A 1 94 ? -7.534 2.151 1.389 1.00 98.31 94 ILE A C 1
ATOM 706 O O . ILE A 1 94 ? -8.087 1.140 0.964 1.00 98.31 94 ILE A O 1
ATOM 710 N N . ILE A 1 95 ? -7.547 2.492 2.671 1.00 98.56 95 ILE A N 1
ATOM 711 C CA . ILE A 1 95 ? -8.305 1.798 3.709 1.00 98.56 95 ILE A CA 1
ATOM 712 C C . ILE A 1 95 ? -9.504 2.678 4.059 1.00 98.56 95 ILE A C 1
ATOM 714 O O . ILE A 1 95 ? -9.328 3.855 4.380 1.00 98.56 95 ILE A O 1
ATOM 718 N N . GLY A 1 96 ? -10.709 2.114 3.964 1.00 98.62 96 GLY A N 1
ATOM 719 C CA . GLY A 1 96 ? -11.966 2.774 4.301 1.00 98.62 96 GLY A CA 1
ATOM 720 C C . GLY A 1 96 ? -12.107 3.119 5.786 1.00 98.62 96 GLY A C 1
ATOM 721 O O . GLY A 1 96 ? -11.140 3.209 6.541 1.00 98.62 96 GLY A O 1
ATOM 722 N N . ASN A 1 97 ? -13.338 3.370 6.203 1.00 98.56 97 ASN A N 1
ATOM 723 C CA . ASN A 1 97 ? -13.712 3.674 7.578 1.00 98.56 97 ASN A CA 1
ATOM 724 C C . ASN A 1 97 ? -14.088 2.391 8.326 1.00 98.56 97 ASN A C 1
ATOM 726 O O . ASN A 1 97 ? -14.585 1.448 7.721 1.00 98.56 97 ASN A O 1
ATOM 730 N N . ASP A 1 98 ? -13.909 2.397 9.647 1.00 98.69 98 ASP A N 1
ATOM 731 C CA . ASP A 1 98 ? -14.325 1.302 10.540 1.00 98.69 98 ASP A CA 1
ATOM 732 C C . ASP A 1 98 ? -13.711 -0.070 10.198 1.00 98.69 98 ASP A C 1
ATOM 734 O O . ASP A 1 98 ? -14.286 -1.119 10.463 1.00 98.69 98 ASP A O 1
ATOM 738 N N . VAL A 1 99 ? -12.508 -0.069 9.617 1.00 98.75 99 VAL A N 1
ATOM 739 C CA . VAL A 1 99 ? -11.803 -1.298 9.241 1.00 98.75 99 VAL A CA 1
ATOM 740 C C . VAL A 1 99 ? -11.008 -1.831 10.431 1.00 98.75 99 VAL A C 1
ATOM 742 O O . VAL A 1 99 ? -10.218 -1.106 11.053 1.00 98.75 99 VAL A O 1
ATOM 745 N N . TRP A 1 100 ? -11.143 -3.128 10.710 1.00 98.62 100 TRP A N 1
ATOM 746 C CA . TRP A 1 100 ? -10.263 -3.843 11.635 1.00 98.62 100 TRP A CA 1
ATOM 747 C C . TRP A 1 100 ? -9.177 -4.614 10.879 1.00 98.62 100 TRP A C 1
ATOM 749 O O . TRP A 1 100 ? -9.458 -5.546 10.127 1.00 98.62 100 TRP A O 1
ATOM 759 N N . ILE A 1 101 ? -7.913 -4.248 11.108 1.00 98.56 101 ILE A N 1
ATOM 760 C CA . ILE A 1 101 ? -6.757 -4.908 10.495 1.00 98.56 101 ILE A CA 1
ATOM 761 C C . ILE A 1 101 ? -6.047 -5.784 11.529 1.00 98.56 101 ILE A C 1
ATOM 763 O O . ILE A 1 101 ? -5.541 -5.300 12.548 1.00 98.56 101 ILE A O 1
ATOM 767 N N . GLY A 1 102 ? -6.008 -7.085 11.240 1.00 98.50 102 GLY A N 1
ATOM 768 C CA . GLY A 1 102 ? -5.375 -8.103 12.073 1.00 98.50 102 GLY A CA 1
ATOM 769 C C . GLY A 1 102 ? -3.856 -7.953 12.198 1.00 98.50 102 GLY A C 1
ATOM 770 O O . GLY A 1 102 ? -3.208 -7.244 11.431 1.00 98.50 102 GLY A O 1
ATOM 771 N N . MET A 1 103 ? -3.293 -8.632 13.201 1.00 98.44 103 MET A N 1
ATOM 772 C CA . MET A 1 103 ? -1.848 -8.655 13.455 1.00 98.44 103 MET A CA 1
ATOM 773 C C . MET A 1 103 ? -1.085 -9.179 12.235 1.00 98.44 103 MET A C 1
ATOM 775 O O . MET A 1 103 ? -1.543 -10.123 11.594 1.00 98.44 103 MET A O 1
ATOM 779 N N . ASP A 1 104 ? 0.056 -8.557 11.934 1.00 98.06 104 ASP A N 1
ATOM 780 C CA . ASP A 1 104 ? 0.966 -8.938 10.842 1.00 98.06 104 ASP A CA 1
ATOM 781 C C . ASP A 1 104 ? 0.315 -9.003 9.446 1.00 98.06 104 ASP A C 1
ATOM 783 O O . ASP A 1 104 ? 0.827 -9.648 8.527 1.00 98.06 104 ASP A O 1
ATOM 787 N N . ALA A 1 105 ? -0.812 -8.310 9.253 1.00 98.44 105 ALA A N 1
ATOM 788 C CA . ALA A 1 105 ? -1.423 -8.188 7.939 1.00 98.44 105 ALA A CA 1
ATOM 789 C C . ALA A 1 105 ? -0.486 -7.449 6.971 1.00 98.44 105 ALA A C 1
ATOM 791 O O . ALA A 1 105 ? 0.128 -6.433 7.312 1.00 98.44 105 ALA A O 1
ATOM 792 N N . PHE A 1 106 ? -0.421 -7.948 5.738 1.00 98.00 106 PHE A N 1
ATOM 793 C CA . PHE A 1 106 ? 0.452 -7.420 4.698 1.00 98.00 106 PHE A CA 1
ATOM 794 C C . PHE A 1 106 ? -0.378 -6.926 3.512 1.00 98.00 106 PHE A C 1
ATOM 796 O O . PHE A 1 106 ? -1.016 -7.714 2.812 1.00 98.00 106 PHE A O 1
ATOM 803 N N . ILE A 1 107 ? -0.386 -5.612 3.294 1.00 98.06 107 ILE A N 1
ATOM 804 C CA . ILE A 1 107 ? -1.213 -4.940 2.289 1.00 98.06 107 ILE A CA 1
ATOM 805 C C . ILE A 1 107 ? -0.324 -4.527 1.113 1.00 98.06 107 ILE A C 1
ATOM 807 O O . ILE A 1 107 ? 0.672 -3.827 1.286 1.00 98.06 107 ILE A O 1
ATOM 811 N N . LEU A 1 108 ? -0.664 -4.980 -0.093 1.00 97.31 108 LEU A N 1
ATOM 812 C CA . LEU A 1 108 ? 0.106 -4.690 -1.305 1.00 97.31 108 LEU A CA 1
ATOM 813 C C . LEU A 1 108 ? -0.297 -3.353 -1.939 1.00 97.31 108 LEU A C 1
ATOM 815 O O . LEU A 1 108 ? -1.385 -2.837 -1.684 1.00 97.31 108 LEU A O 1
ATOM 819 N N . SER A 1 109 ? 0.571 -2.829 -2.811 1.00 96.44 109 SER A N 1
ATOM 820 C CA . SER A 1 109 ? 0.309 -1.577 -3.528 1.00 96.44 109 SER A CA 1
ATOM 821 C C . SER A 1 109 ? -0.995 -1.646 -4.328 1.00 96.44 109 SER A C 1
ATOM 823 O O . SER A 1 109 ? -1.368 -2.705 -4.843 1.00 96.44 109 SER A O 1
ATOM 825 N N . GLY A 1 110 ? -1.709 -0.523 -4.420 1.00 97.00 110 GLY A N 1
ATOM 826 C CA . GLY A 1 110 ? -2.978 -0.410 -5.145 1.00 97.00 110 GLY A CA 1
ATOM 827 C C . GLY A 1 110 ? -4.196 -1.071 -4.485 1.00 97.00 110 GLY A C 1
ATOM 828 O O . GLY A 1 110 ? -5.286 -1.025 -5.062 1.00 97.00 110 GLY A O 1
ATOM 829 N N . VAL A 1 111 ? -4.053 -1.712 -3.316 1.00 98.44 111 VAL A N 1
ATOM 830 C CA . VAL A 1 111 ? -5.185 -2.345 -2.621 1.00 98.44 111 VAL A CA 1
ATOM 831 C C . VAL A 1 111 ? -6.143 -1.286 -2.075 1.00 98.44 111 VAL A C 1
ATOM 833 O O . VAL A 1 111 ? -5.735 -0.316 -1.438 1.00 98.44 111 VAL A O 1
ATOM 836 N N . LYS A 1 112 ? -7.441 -1.519 -2.289 1.00 98.50 112 LYS A N 1
ATOM 837 C CA . LYS A 1 112 ? -8.532 -0.722 -1.726 1.00 98.50 112 LYS A CA 1
ATOM 838 C C . LYS A 1 112 ? -9.384 -1.607 -0.824 1.00 98.50 112 LYS A C 1
ATOM 840 O O . LYS A 1 112 ? -9.989 -2.560 -1.312 1.00 98.50 112 LYS A O 1
ATOM 845 N N . ILE A 1 113 ? -9.409 -1.304 0.469 1.00 98.62 113 ILE A N 1
ATOM 846 C CA . ILE A 1 113 ? -10.265 -1.958 1.462 1.00 98.62 113 ILE A CA 1
ATOM 847 C C . ILE A 1 113 ? -11.489 -1.065 1.659 1.00 98.62 113 ILE A C 1
ATOM 849 O O . ILE A 1 113 ? -11.339 0.139 1.869 1.00 98.62 113 ILE A O 1
ATOM 853 N N . GLY A 1 114 ? -12.682 -1.648 1.521 1.00 98.62 114 GLY A N 1
ATOM 854 C CA . GLY A 1 114 ? -13.947 -0.943 1.730 1.00 98.62 114 GLY A CA 1
ATOM 855 C C . GLY A 1 114 ? -14.151 -0.520 3.184 1.00 98.62 114 GLY A C 1
ATOM 856 O O . GLY A 1 114 ? -13.280 -0.717 4.024 1.00 98.62 114 GLY A O 1
ATOM 857 N N . ASP A 1 115 ? -15.302 0.081 3.459 1.00 98.62 115 ASP A N 1
ATOM 858 C CA . ASP A 1 115 ? -15.716 0.374 4.829 1.00 98.62 115 ASP A CA 1
ATOM 859 C C . ASP A 1 115 ? -16.221 -0.907 5.530 1.00 98.62 115 ASP A C 1
ATOM 861 O O . ASP A 1 115 ? -16.879 -1.731 4.883 1.00 98.62 115 ASP A O 1
ATOM 865 N N . GLY A 1 116 ? -15.970 -1.018 6.842 1.00 94.00 116 GLY A N 1
ATOM 866 C CA . GLY A 1 116 ? -16.321 -2.173 7.690 1.00 94.00 116 GLY A CA 1
ATOM 867 C C . GLY A 1 116 ? -15.379 -3.369 7.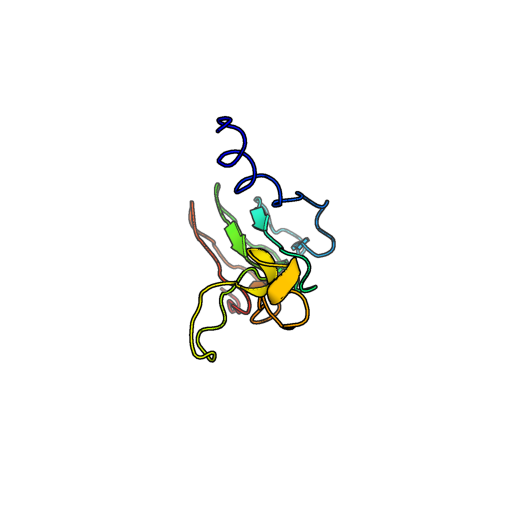567 1.00 94.00 116 GLY A C 1
ATOM 868 O O . GLY A 1 116 ? -15.807 -4.470 7.982 1.00 94.00 116 GLY A O 1
#

Mean predicted aligned error: 7.78 Å

Nearest PDB structures (foldseek):
  6pxa-assembly3_G  TM=7.462E-01  e=1.008E-02  Aliivibrio fischeri ES114
  3vbj-assembly1_C  TM=5.401E-01  e=2.016E+00  Bacillus cereus SJ1
  3tv0-assembly1_B-2  TM=6.838E-01  e=9.772E+00  Homo sapiens

Sequence (116 aa):
MSASFLLKIFLFACVCPITGLEYGKGSYGKIHAISWGEGATVTVGKYCSISSGVVALTGGEHRVDWVTTYPFNVLWPKVAGHIQGHPKTKGDVIIGNDVWIGMDAFILSGVKIGDG

Secondary structure (DSSP, 8-state):
--TTSGGGSSS-------TTEEE-TT-BS--EEE--SS---EEE-SS-EE-TT-EEESS-B--TTSS----HHHH-HHHHTT--S-SB----EEE-SS-EE-TT-EE-TT-EE---

Solvent-accessible surface area (backbone atoms only — not comparable to full-atom values): 6692 Å² total; per-residue (Å²): 139,74,96,65,75,79,76,58,82,79,74,74,76,64,83,63,82,73,85,43,70,46,75,26,70,77,39,48,68,56,72,51,74,45,66,74,78,77,79,37,30,40,41,39,29,32,49,21,45,40,32,63,69,19,33,33,31,17,31,68,36,66,48,80,87,47,101,54,58,70,59,47,32,76,78,38,45,94,83,33,44,84,57,76,79,70,67,31,55,66,34,45,25,39,39,31,34,49,30,75,44,57,66,59,39,78,43,54,36,36,42,72,47,66,67,93

pLDDT: mean 86.48, std 21.81, range [29.08, 98.75]

Radius of gyration: 16.9 Å; Cα contacts (8 Å, |Δi|>4): 252; chains: 1; bounding box: 54×23×37 Å

Foldseek 3Di:
DDPPPVPPVPPQQPVDVDPAEEEAAQEDDDEAEGENPPPAHEYAYYNEYEDEQHYEYQWQDFPPVDPDSDPCLVPVVVVNVVDDCPGDALHYHAHYYHHYHDYNHYHYGVHHHYHD